Protein AF-A0A7S9ZBC9-F1 (afdb_monomer)

Secondary structure (DSSP, 8-state):
-BHHHHHHHHHHHHHH-HHHHHHHHHHHHHHHHTTSS-STTHHHHHHHHHHHHHHHHHHHHTT--EEE----HHHHHHTTS-TTHHHHHHHHHHTTSEEESSTT--S-EEEEEPHHHHHHH-

Radius of gyration: 12.98 Å; Cα contacts (8 Å, |Δi|>4): 173; chains: 1; bounding box: 28×26×33 Å

pLDDT: mean 94.5, std 4.23, range [63.44, 97.88]

Mean predicted aligned error: 2.85 Å

Structure (mmCIF, N/CA/C/O backbone):
data_AF-A0A7S9ZBC9-F1
#
_entry.id   AF-A0A7S9ZBC9-F1
#
loop_
_atom_site.group_PDB
_atom_site.id
_atom_site.type_symbol
_atom_site.label_atom_id
_atom_site.label_alt_id
_atom_site.label_comp_id
_atom_site.label_asym_id
_atom_site.label_entity_id
_atom_site.label_seq_id
_atom_site.pdbx_PDB_ins_code
_atom_site.Cartn_x
_atom_site.Cartn_y
_atom_site.Cartn_z
_atom_site.occupancy
_atom_site.B_iso_or_equiv
_atom_site.auth_seq_id
_atom_site.auth_comp_id
_atom_site.auth_asym_id
_atom_site.auth_atom_id
_atom_site.pdbx_PDB_model_num
ATOM 1 N N . MET A 1 1 ? -6.552 4.017 -10.003 1.00 91.75 1 MET A N 1
ATOM 2 C CA . MET A 1 1 ? -6.229 5.396 -9.572 1.00 91.75 1 MET A CA 1
ATOM 3 C C . MET A 1 1 ? -4.724 5.549 -9.397 1.00 91.75 1 MET A C 1
ATOM 5 O O . MET A 1 1 ? -4.080 4.607 -8.957 1.00 91.75 1 MET A O 1
ATOM 9 N N . ASN A 1 2 ? -4.146 6.716 -9.696 1.00 93.88 2 ASN A N 1
ATOM 10 C CA . ASN A 1 2 ? -2.712 6.962 -9.476 1.00 93.88 2 ASN A CA 1
ATOM 11 C C . ASN A 1 2 ? -2.354 6.855 -7.979 1.00 93.88 2 ASN A C 1
ATOM 13 O O . ASN A 1 2 ? -3.066 7.418 -7.154 1.00 93.88 2 ASN A O 1
ATOM 17 N N . ILE A 1 3 ? -1.252 6.177 -7.633 1.00 95.50 3 ILE A N 1
ATOM 18 C CA . ILE A 1 3 ? -0.853 5.959 -6.230 1.00 95.50 3 ILE A CA 1
ATOM 19 C C . ILE A 1 3 ? -0.612 7.249 -5.432 1.00 95.50 3 ILE A C 1
ATOM 21 O O . ILE A 1 3 ? -1.000 7.312 -4.274 1.00 95.50 3 ILE A O 1
ATOM 25 N N . VAL A 1 4 ? -0.025 8.289 -6.026 1.00 95.12 4 VAL A N 1
ATOM 26 C CA . VAL A 1 4 ? 0.223 9.565 -5.332 1.00 95.12 4 VAL A CA 1
ATOM 27 C C . VAL A 1 4 ? -1.103 10.255 -5.014 1.00 95.12 4 VAL A C 1
ATOM 29 O O . VAL A 1 4 ? -1.325 10.695 -3.890 1.00 95.12 4 VAL A O 1
ATOM 32 N N . ALA A 1 5 ? -2.029 10.260 -5.976 1.00 95.62 5 ALA A N 1
ATOM 33 C CA . ALA A 1 5 ? -3.381 10.767 -5.755 1.00 95.62 5 ALA A CA 1
ATOM 34 C C . ALA A 1 5 ? -4.142 9.930 -4.711 1.00 95.62 5 ALA A C 1
ATOM 36 O O . ALA A 1 5 ? -4.855 10.488 -3.884 1.00 95.62 5 ALA A O 1
ATOM 37 N N . ALA A 1 6 ? -3.955 8.606 -4.714 1.00 97.06 6 ALA A N 1
ATOM 38 C CA . ALA A 1 6 ? -4.547 7.705 -3.729 1.00 97.06 6 ALA A CA 1
ATOM 39 C C . ALA A 1 6 ? -4.057 8.006 -2.309 1.00 97.06 6 ALA A C 1
ATOM 41 O O . ALA A 1 6 ? -4.861 8.003 -1.383 1.00 97.06 6 ALA A O 1
ATOM 42 N N . ILE A 1 7 ? -2.760 8.287 -2.141 1.00 97.00 7 ILE A N 1
ATOM 43 C CA . ILE A 1 7 ? -2.177 8.679 -0.852 1.00 97.00 7 ILE A CA 1
ATOM 44 C C . ILE A 1 7 ? -2.836 9.966 -0.351 1.00 97.00 7 ILE A C 1
ATOM 46 O O . ILE A 1 7 ? -3.361 9.976 0.760 1.00 97.00 7 ILE A O 1
ATOM 50 N N . GLN A 1 8 ? -2.870 11.014 -1.180 1.00 96.31 8 GLN A N 1
ATOM 51 C CA . GLN A 1 8 ? -3.453 12.299 -0.788 1.00 96.31 8 GLN A CA 1
ATOM 52 C C . GLN A 1 8 ? -4.937 12.157 -0.429 1.00 96.31 8 GLN A C 1
ATOM 54 O O . GLN A 1 8 ? -5.372 12.562 0.645 1.00 96.31 8 GLN A O 1
ATOM 59 N N . GLN A 1 9 ? -5.711 11.500 -1.294 1.00 97.19 9 GLN A N 1
ATOM 60 C CA . GLN A 1 9 ? -7.140 11.307 -1.071 1.00 97.19 9 GLN A CA 1
ATOM 61 C C . GLN A 1 9 ? -7.420 10.445 0.170 1.00 97.19 9 GLN A C 1
ATOM 63 O O . GLN A 1 9 ? -8.410 10.668 0.869 1.00 97.19 9 GLN A O 1
ATOM 68 N N . ALA A 1 10 ? -6.564 9.463 0.464 1.00 97.38 10 ALA A N 1
ATOM 69 C CA . ALA A 1 10 ? -6.684 8.656 1.670 1.00 97.38 10 ALA A CA 1
ATOM 70 C C . ALA A 1 10 ? -6.386 9.471 2.934 1.00 97.38 10 ALA A C 1
ATOM 72 O O . ALA A 1 10 ? -7.096 9.307 3.924 1.00 97.38 10 ALA A O 1
ATOM 73 N N . GLN A 1 11 ? -5.391 10.362 2.904 1.00 96.81 11 GLN A N 1
ATOM 74 C CA . GLN A 1 11 ? -5.096 11.270 4.018 1.00 96.81 11 GLN A CA 1
ATOM 75 C C . GLN A 1 11 ? -6.284 12.193 4.305 1.00 96.81 11 GLN A C 1
ATOM 77 O O . GLN A 1 11 ? -6.756 12.244 5.443 1.00 96.81 11 GLN A O 1
ATOM 82 N N . ASP A 1 12 ? -6.830 12.835 3.269 1.00 97.12 12 ASP A N 1
ATOM 83 C CA . ASP A 1 12 ? -7.997 13.714 3.397 1.00 97.12 12 ASP A CA 1
ATOM 84 C C . ASP A 1 12 ? -9.205 12.943 3.955 1.00 97.12 12 ASP A C 1
ATOM 86 O O . ASP A 1 12 ? -9.907 13.399 4.860 1.00 97.12 12 ASP A O 1
ATOM 90 N N . ARG A 1 13 ? -9.434 11.719 3.461 1.00 97.06 13 ARG A N 1
ATOM 91 C CA . ARG A 1 13 ? -10.530 10.864 3.932 1.00 97.06 13 ARG A CA 1
ATOM 92 C C . ARG A 1 13 ? -10.335 10.416 5.378 1.00 97.06 13 ARG A C 1
ATOM 94 O O . ARG A 1 13 ? -11.313 10.406 6.120 1.00 97.06 13 ARG A O 1
ATOM 101 N N . ALA A 1 14 ? -9.120 10.050 5.783 1.00 96.62 14 ALA A N 1
ATOM 102 C CA . ALA A 1 14 ? -8.817 9.624 7.149 1.00 96.62 14 ALA A CA 1
ATOM 103 C C . ALA A 1 14 ? -9.007 10.764 8.156 1.00 96.62 14 ALA A C 1
ATOM 105 O O . ALA A 1 14 ? -9.511 10.525 9.250 1.00 96.62 14 ALA A O 1
ATOM 106 N N . ALA A 1 15 ? -8.692 12.002 7.764 1.00 95.69 15 ALA A N 1
ATOM 107 C CA . ALA A 1 15 ? -8.942 13.181 8.589 1.00 95.69 15 ALA A CA 1
ATOM 108 C C . ALA A 1 15 ? -10.445 13.444 8.806 1.00 95.69 15 ALA A C 1
ATOM 110 O O . ALA A 1 15 ? -10.849 13.896 9.874 1.00 95.69 15 ALA A O 1
ATOM 111 N N . LEU A 1 16 ? -11.279 13.146 7.804 1.00 96.81 16 LEU A N 1
ATOM 112 C CA . LEU A 1 16 ? -12.723 13.407 7.842 1.00 96.81 16 LEU A CA 1
ATOM 113 C C . LEU A 1 16 ? -13.554 12.240 8.390 1.00 96.81 16 LEU A C 1
ATOM 115 O O . LEU A 1 16 ? -14.661 12.449 8.885 1.00 96.81 16 LEU A O 1
ATOM 119 N N . LYS A 1 17 ? -13.070 11.001 8.256 1.00 96.75 17 LYS A N 1
ATOM 120 C CA . LYS A 1 17 ? -13.825 9.783 8.574 1.00 96.75 17 LYS A CA 1
ATOM 121 C C . LYS A 1 17 ? -13.033 8.885 9.529 1.00 96.75 17 LYS A C 1
ATOM 123 O O . LYS A 1 17 ? -12.209 8.098 9.060 1.00 96.75 17 LYS A O 1
ATOM 128 N N . PRO A 1 18 ? -13.349 8.893 10.838 1.00 95.50 18 PRO A N 1
ATOM 129 C CA . PRO A 1 18 ? -12.677 8.043 11.824 1.00 95.50 18 PRO A CA 1
ATOM 130 C C . PRO A 1 18 ? -12.733 6.548 11.482 1.00 95.50 18 PRO A C 1
ATOM 132 O O . PRO A 1 18 ? -11.731 5.852 11.597 1.00 95.50 18 PRO A O 1
ATOM 135 N N . ALA A 1 19 ? -13.868 6.073 10.957 1.00 95.94 19 ALA A N 1
ATOM 136 C CA . ALA A 1 19 ? -14.011 4.689 10.506 1.00 95.94 19 ALA A CA 1
ATOM 137 C C . ALA A 1 19 ? -13.039 4.331 9.367 1.00 95.94 19 ALA A C 1
ATOM 139 O O . ALA A 1 19 ? -12.592 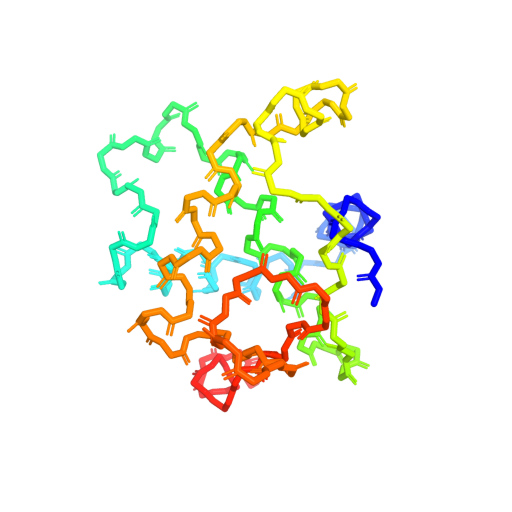3.195 9.267 1.00 95.94 19 ALA A O 1
ATOM 140 N N . PHE A 1 20 ? -12.684 5.287 8.501 1.00 97.12 20 PHE A N 1
ATOM 141 C CA . PHE A 1 20 ? -11.660 5.055 7.483 1.00 97.12 20 PHE A CA 1
ATOM 142 C C . PHE A 1 20 ? -10.256 5.076 8.092 1.00 97.12 20 PHE A C 1
ATOM 144 O O . PHE A 1 20 ? -9.436 4.236 7.737 1.00 97.12 20 PHE A O 1
ATOM 151 N N . ALA A 1 21 ? -9.983 5.977 9.040 1.00 97.25 21 ALA A N 1
ATOM 152 C CA . ALA A 1 21 ? -8.704 6.004 9.749 1.00 97.25 21 ALA A CA 1
ATOM 153 C C . ALA A 1 21 ? -8.410 4.667 10.457 1.00 97.25 21 ALA A C 1
ATOM 155 O O . ALA A 1 21 ? -7.299 4.152 10.358 1.00 97.25 21 ALA A O 1
ATOM 156 N N . GLU A 1 22 ? -9.418 4.044 11.071 1.00 96.69 22 GLU A N 1
ATOM 157 C CA . GLU A 1 22 ? -9.292 2.706 11.663 1.00 96.69 22 GLU A CA 1
ATOM 158 C C . GLU A 1 22 ? -8.908 1.642 10.620 1.00 96.69 22 GLU A C 1
ATOM 160 O O . GLU A 1 22 ? -7.989 0.850 10.838 1.00 96.69 22 GLU A O 1
ATOM 165 N N . LYS A 1 23 ? -9.527 1.674 9.431 1.00 96.88 23 LYS A N 1
ATOM 166 C CA . LYS A 1 23 ? -9.153 0.793 8.311 1.00 96.88 23 LYS A CA 1
ATOM 167 C C . LYS A 1 23 ? -7.693 0.985 7.896 1.00 96.88 23 LYS A C 1
ATOM 169 O O . LYS A 1 23 ? -6.994 0.002 7.648 1.00 96.88 23 LYS A O 1
ATOM 174 N N . VAL A 1 24 ? -7.209 2.229 7.853 1.00 97.81 24 VAL A N 1
ATOM 175 C CA . VAL A 1 24 ? -5.797 2.530 7.563 1.00 97.81 24 VAL A CA 1
ATOM 176 C C . VAL A 1 24 ? -4.871 1.927 8.620 1.00 97.81 24 VAL A C 1
ATOM 178 O O . VAL A 1 24 ? -3.837 1.351 8.266 1.00 97.81 24 VAL A O 1
ATOM 181 N N . GLU A 1 25 ? -5.235 1.992 9.901 1.00 96.81 25 GLU A N 1
ATOM 182 C CA . GLU A 1 25 ? -4.451 1.376 10.978 1.00 96.81 25 GLU A CA 1
ATOM 183 C C . GLU A 1 25 ? -4.411 -0.150 10.865 1.00 96.81 25 GLU A C 1
ATOM 185 O O . GLU A 1 25 ? -3.334 -0.747 10.949 1.00 96.81 25 GLU A O 1
ATOM 190 N N . ILE A 1 26 ? -5.547 -0.792 10.580 1.00 97.25 26 ILE A N 1
ATOM 191 C CA . ILE A 1 26 ? -5.614 -2.243 10.361 1.00 97.25 26 ILE A CA 1
ATOM 192 C C . ILE A 1 26 ? -4.693 -2.657 9.206 1.00 97.25 26 ILE A C 1
ATOM 194 O O . ILE A 1 26 ? -3.871 -3.568 9.356 1.00 97.25 26 ILE A O 1
ATOM 198 N N . VAL A 1 27 ? -4.769 -1.960 8.067 1.00 97.75 27 VAL A N 1
ATOM 199 C CA . VAL A 1 27 ? -3.895 -2.226 6.912 1.00 97.75 27 VAL A CA 1
ATOM 200 C C . VAL A 1 27 ? -2.427 -1.973 7.264 1.00 97.75 27 VAL A C 1
ATOM 202 O O . VAL A 1 27 ? -1.552 -2.743 6.869 1.00 97.75 27 VAL A O 1
ATOM 205 N N . THR A 1 28 ? -2.129 -0.949 8.060 1.00 97.50 28 THR A N 1
ATOM 206 C CA . THR A 1 28 ? -0.763 -0.659 8.519 1.00 97.50 28 THR A CA 1
ATOM 207 C C . THR A 1 28 ? -0.207 -1.787 9.385 1.00 97.50 28 THR A C 1
ATOM 209 O O . THR A 1 28 ? 0.932 -2.224 9.185 1.00 97.50 28 THR A O 1
ATOM 212 N N . CYS A 1 29 ? -1.005 -2.296 10.324 1.00 96.19 29 CYS A N 1
ATOM 213 C CA . CYS A 1 29 ? -0.661 -3.448 11.150 1.00 96.19 29 CYS A CA 1
ATOM 214 C C . CYS A 1 29 ? -0.428 -4.698 10.297 1.00 96.19 29 CYS A C 1
ATOM 216 O O . CYS A 1 29 ? 0.588 -5.373 10.471 1.00 96.19 29 CYS A O 1
ATOM 218 N N . LEU A 1 30 ? -1.296 -4.956 9.316 1.00 96.75 30 LEU A N 1
ATOM 219 C CA . LEU A 1 30 ? -1.148 -6.061 8.373 1.00 96.75 30 LEU A CA 1
ATOM 220 C C . LEU A 1 30 ? 0.164 -5.970 7.578 1.00 96.75 30 LEU A C 1
ATOM 222 O O . LEU A 1 30 ? 0.921 -6.940 7.505 1.00 96.75 30 LEU A O 1
ATOM 226 N N . LEU A 1 31 ? 0.474 -4.796 7.024 1.00 97.38 31 LEU A N 1
ATOM 227 C CA . LEU A 1 31 ? 1.708 -4.556 6.274 1.00 97.38 31 LEU A CA 1
ATOM 228 C C . LEU A 1 31 ? 2.963 -4.759 7.139 1.00 97.38 31 LEU A C 1
ATOM 230 O O . LEU A 1 31 ? 3.979 -5.262 6.654 1.00 97.38 31 LEU A O 1
ATOM 234 N N . ARG A 1 32 ? 2.912 -4.393 8.426 1.00 95.88 32 ARG A N 1
ATOM 235 C CA . ARG A 1 32 ? 4.003 -4.644 9.386 1.00 95.88 32 ARG A CA 1
ATOM 236 C C . ARG A 1 32 ? 4.122 -6.128 9.731 1.00 95.88 32 ARG A C 1
ATOM 238 O O . ARG A 1 32 ? 5.235 -6.650 9.735 1.00 95.88 32 ARG A O 1
ATOM 245 N N . ALA A 1 33 ? 3.003 -6.814 9.962 1.00 95.44 33 ALA A N 1
ATOM 246 C CA . ALA A 1 33 ? 2.971 -8.250 10.245 1.00 95.44 33 ALA A CA 1
ATOM 247 C C . ALA A 1 33 ? 3.535 -9.076 9.078 1.00 95.44 33 ALA A C 1
ATOM 249 O O . ALA A 1 33 ? 4.258 -10.047 9.286 1.00 95.44 33 ALA A O 1
ATOM 250 N N . LYS A 1 34 ? 3.279 -8.639 7.840 1.00 95.81 34 LYS A N 1
ATOM 251 C CA . LYS A 1 34 ? 3.850 -9.213 6.612 1.00 95.81 34 LYS A CA 1
ATOM 252 C C . LYS A 1 34 ? 5.266 -8.724 6.293 1.00 95.81 34 LYS A C 1
ATOM 254 O O . LYS A 1 34 ? 5.791 -9.043 5.234 1.00 95.81 34 LYS A O 1
ATOM 259 N N . GLN A 1 35 ? 5.893 -7.952 7.183 1.00 94.94 35 GLN A N 1
ATOM 260 C CA . GLN A 1 35 ? 7.245 -7.402 7.023 1.00 94.94 35 GLN A CA 1
ATOM 261 C C . GLN A 1 35 ? 7.442 -6.522 5.769 1.00 94.94 35 GLN A C 1
ATOM 263 O O . GLN A 1 35 ? 8.577 -6.219 5.380 1.00 94.94 35 GLN A O 1
ATOM 268 N N . VAL A 1 36 ? 6.351 -6.036 5.162 1.00 96.88 36 VAL A N 1
ATOM 269 C CA . VAL A 1 36 ? 6.400 -5.028 4.094 1.00 96.88 36 VAL A CA 1
ATOM 270 C C . VAL A 1 36 ? 6.984 -3.740 4.663 1.00 96.88 36 VAL A C 1
ATOM 272 O O . VAL A 1 36 ? 7.985 -3.220 4.156 1.00 96.88 36 VAL A O 1
ATOM 275 N N . LEU A 1 37 ? 6.397 -3.293 5.775 1.00 95.88 37 LEU A N 1
ATOM 276 C CA . LEU A 1 37 ? 6.796 -2.114 6.533 1.00 95.88 37 LEU A CA 1
ATOM 277 C C . LEU A 1 37 ? 7.613 -2.515 7.762 1.00 95.88 37 LEU A 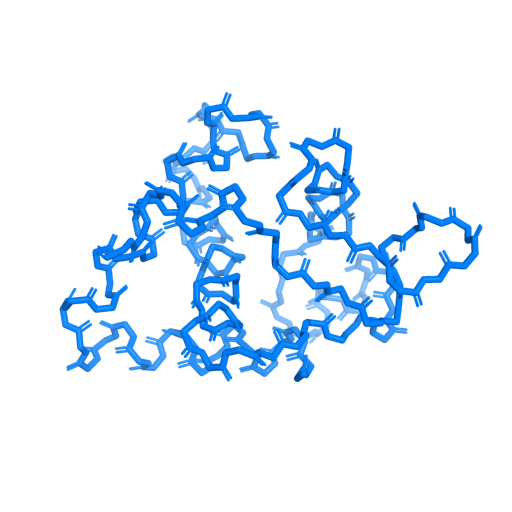C 1
ATOM 279 O O . LEU A 1 37 ? 7.383 -3.550 8.385 1.00 95.88 37 LEU A O 1
ATOM 283 N N . SER A 1 38 ? 8.586 -1.684 8.134 1.00 92.88 38 SER A N 1
ATOM 284 C CA . SER A 1 38 ? 9.447 -1.983 9.279 1.00 92.88 38 SER A CA 1
ATOM 285 C C . SER A 1 38 ? 8.726 -1.691 10.591 1.00 92.88 38 SER A C 1
ATOM 287 O O . SER A 1 38 ? 8.377 -0.543 10.858 1.00 92.88 38 SER A O 1
ATOM 289 N N . TYR A 1 39 ? 8.592 -2.702 11.452 1.00 88.25 39 TYR A N 1
ATOM 290 C CA . TYR A 1 39 ? 8.092 -2.498 12.812 1.00 88.25 39 TYR A CA 1
ATOM 291 C C . TYR A 1 39 ? 9.006 -1.564 13.620 1.00 88.25 39 TYR A C 1
ATOM 293 O O . TYR A 1 39 ? 8.537 -0.617 14.235 1.00 88.25 39 TYR A O 1
ATOM 301 N N . ARG A 1 40 ? 10.330 -1.764 13.545 1.00 87.81 40 ARG A N 1
ATOM 302 C CA . A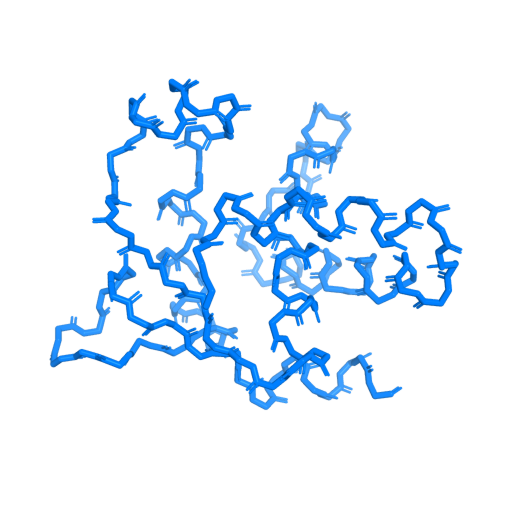RG A 1 40 ? 11.316 -0.972 14.306 1.00 87.81 40 ARG A CA 1
ATOM 303 C C . ARG A 1 40 ? 11.345 0.506 13.912 1.00 87.81 40 ARG A C 1
ATOM 305 O O . ARG A 1 40 ? 11.682 1.346 14.734 1.00 87.81 40 ARG A O 1
ATOM 312 N N . ARG A 1 41 ? 11.010 0.827 12.657 1.00 87.12 41 ARG A N 1
ATOM 313 C CA . ARG A 1 41 ? 10.971 2.212 12.158 1.00 87.12 41 ARG A CA 1
ATOM 314 C C . ARG A 1 41 ? 9.576 2.836 12.223 1.00 87.12 41 ARG A C 1
ATOM 316 O O . ARG A 1 41 ? 9.370 3.876 11.609 1.00 87.12 41 ARG A O 1
ATOM 323 N N . SER A 1 42 ? 8.623 2.231 12.933 1.00 85.00 42 SER A N 1
ATOM 324 C CA . SER A 1 42 ? 7.277 2.797 13.093 1.00 85.00 42 SER A CA 1
ATOM 325 C C . SER A 1 42 ? 7.293 4.161 13.787 1.00 85.00 42 SER A C 1
ATOM 327 O O . SER A 1 42 ? 6.518 5.025 13.405 1.00 85.00 42 SER A O 1
ATOM 329 N N . ILE A 1 43 ? 8.212 4.374 14.734 1.00 83.62 43 ILE A N 1
ATOM 330 C CA . ILE A 1 43 ? 8.355 5.644 15.462 1.00 83.62 43 ILE A CA 1
ATOM 331 C C . ILE A 1 43 ? 8.822 6.764 14.523 1.00 83.62 43 ILE A C 1
ATOM 333 O O . ILE A 1 43 ? 8.282 7.861 14.549 1.00 83.62 43 ILE A O 1
ATOM 337 N N . GLN A 1 44 ? 9.808 6.485 13.665 1.00 84.94 44 GLN A N 1
ATOM 338 C CA . GLN A 1 44 ? 10.392 7.493 12.772 1.00 84.94 44 GLN A CA 1
ATOM 339 C C . GLN A 1 44 ? 9.566 7.712 11.496 1.00 84.94 44 GLN A C 1
ATOM 341 O O . GLN A 1 44 ? 9.486 8.827 10.996 1.00 84.94 44 GLN A O 1
ATOM 346 N N . ASN A 1 45 ? 8.978 6.643 10.954 1.00 87.75 45 ASN A N 1
ATOM 347 C CA . ASN A 1 45 ? 8.352 6.634 9.628 1.00 87.75 45 ASN A CA 1
ATOM 348 C C . ASN A 1 45 ? 6.861 6.277 9.680 1.00 87.75 45 ASN A C 1
ATOM 350 O O . ASN A 1 45 ? 6.308 5.815 8.681 1.00 87.75 45 ASN A O 1
ATOM 354 N N . GLY A 1 46 ? 6.216 6.444 10.837 1.00 86.38 46 GLY A N 1
ATOM 355 C CA . GLY A 1 46 ? 4.813 6.086 11.047 1.00 86.38 46 GLY A CA 1
ATOM 356 C C . GLY A 1 46 ? 3.886 6.713 10.010 1.00 86.38 46 GLY A C 1
ATOM 357 O O . GLY A 1 46 ? 3.118 5.995 9.379 1.00 86.38 46 GLY A O 1
ATOM 358 N N . HIS A 1 47 ? 4.054 8.006 9.726 1.00 92.44 47 HIS A N 1
ATOM 359 C CA . HIS A 1 47 ? 3.224 8.700 8.739 1.00 92.44 47 HIS A CA 1
ATOM 360 C C . HIS A 1 47 ? 3.407 8.148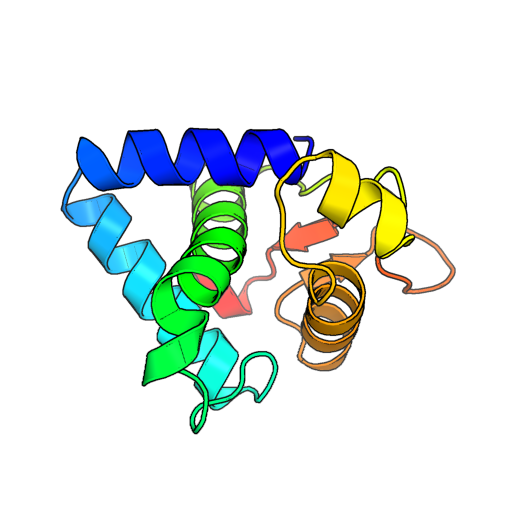 7.319 1.00 92.44 47 HIS A C 1
ATOM 362 O O . HIS A 1 47 ? 2.427 7.898 6.628 1.00 92.44 47 HIS A O 1
ATOM 368 N N . ARG A 1 48 ? 4.647 7.854 6.895 1.00 95.06 48 ARG A N 1
ATOM 369 C CA . ARG A 1 48 ? 4.924 7.250 5.573 1.00 95.06 48 ARG A CA 1
ATOM 370 C C . ARG A 1 48 ? 4.358 5.837 5.447 1.00 95.06 48 ARG A C 1
ATOM 372 O O . ARG A 1 48 ? 3.999 5.397 4.359 1.00 95.06 48 ARG A O 1
ATOM 379 N N . HIS A 1 49 ? 4.304 5.104 6.556 1.00 95.75 49 HIS A N 1
ATOM 380 C CA . HIS A 1 49 ? 3.652 3.801 6.612 1.00 95.75 49 HIS A CA 1
ATOM 381 C C . HIS A 1 49 ? 2.137 3.937 6.407 1.00 95.75 49 HIS A C 1
ATOM 383 O O . HIS A 1 49 ? 1.563 3.177 5.625 1.00 95.75 49 HIS A O 1
ATOM 389 N N . HIS A 1 50 ? 1.520 4.927 7.058 1.00 96.50 50 HIS A N 1
ATOM 390 C CA . HIS A 1 50 ? 0.098 5.235 6.905 1.00 96.50 50 HIS A CA 1
ATOM 391 C C . HIS A 1 50 ? -0.259 5.721 5.503 1.00 96.50 50 HIS A C 1
ATOM 393 O O . HIS A 1 50 ? -1.316 5.357 5.011 1.00 96.50 50 HIS A O 1
ATOM 399 N N . GLU A 1 51 ? 0.618 6.461 4.824 1.00 96.94 51 GLU A N 1
ATOM 400 C CA . GLU A 1 51 ? 0.413 6.881 3.428 1.00 96.94 51 GLU A CA 1
ATOM 401 C C . GLU A 1 51 ? 0.173 5.679 2.501 1.00 96.94 51 GLU A C 1
ATOM 403 O O . GLU A 1 51 ? -0.855 5.600 1.823 1.00 96.94 51 GLU A O 1
ATOM 408 N N . LEU A 1 52 ? 1.082 4.694 2.510 1.00 97.12 52 LEU A N 1
ATOM 409 C CA . LEU A 1 52 ? 0.927 3.491 1.686 1.00 97.12 52 LEU A CA 1
ATOM 410 C C . LEU A 1 52 ? -0.303 2.674 2.102 1.00 97.12 52 LEU A C 1
ATOM 412 O O . LEU A 1 52 ? -1.050 2.200 1.245 1.00 97.12 52 LEU A O 1
ATOM 416 N N . ALA A 1 53 ? -0.509 2.495 3.409 1.00 97.88 53 ALA A N 1
ATOM 417 C CA . ALA A 1 53 ? -1.652 1.753 3.929 1.00 97.88 53 ALA A CA 1
ATOM 418 C C . ALA A 1 53 ? -2.983 2.414 3.552 1.00 97.88 53 ALA A C 1
ATOM 420 O O . ALA A 1 53 ? -3.920 1.725 3.157 1.00 97.88 53 ALA A O 1
ATOM 421 N N . GLY A 1 54 ? -3.040 3.744 3.608 1.00 97.88 54 GLY A N 1
ATOM 422 C CA . GLY A 1 54 ? -4.187 4.552 3.228 1.00 97.88 54 GLY A CA 1
ATOM 423 C C . GLY A 1 54 ? -4.530 4.397 1.757 1.00 97.88 54 GLY A C 1
ATOM 424 O O . GLY A 1 54 ? -5.689 4.156 1.429 1.00 97.88 54 GLY A O 1
ATOM 425 N N . ALA A 1 55 ? -3.531 4.432 0.873 1.00 97.88 55 ALA A N 1
ATOM 426 C CA . ALA A 1 55 ? -3.746 4.185 -0.551 1.00 97.88 55 ALA A CA 1
ATOM 427 C C . ALA A 1 55 ? -4.331 2.785 -0.818 1.00 97.88 55 ALA A C 1
ATOM 429 O O . ALA A 1 55 ? -5.253 2.643 -1.620 1.00 97.88 55 ALA A O 1
ATOM 430 N N . ILE A 1 56 ? -3.838 1.753 -0.122 1.00 97.81 56 ILE A N 1
ATOM 431 C CA . ILE A 1 56 ? -4.356 0.379 -0.240 1.00 97.81 56 ILE A CA 1
ATOM 432 C C . ILE A 1 56 ? -5.786 0.280 0.311 1.00 97.81 56 ILE A C 1
ATOM 434 O O . ILE A 1 56 ? -6.651 -0.292 -0.350 1.00 97.81 56 ILE A O 1
ATOM 438 N N . ALA A 1 57 ? -6.054 0.860 1.483 1.00 97.69 57 ALA A N 1
ATOM 439 C CA . ALA A 1 57 ? -7.385 0.880 2.088 1.00 97.69 57 ALA A CA 1
ATOM 440 C C . ALA A 1 57 ? -8.403 1.614 1.199 1.00 97.69 57 ALA A C 1
ATOM 442 O O . ALA A 1 57 ? -9.520 1.139 1.016 1.00 97.69 57 ALA A O 1
ATOM 443 N N . LEU A 1 58 ? -8.006 2.737 0.594 1.00 97.56 58 LEU A N 1
ATOM 444 C CA . LEU A 1 58 ? -8.855 3.505 -0.314 1.00 97.56 58 LEU A CA 1
ATOM 445 C C . LEU A 1 58 ? -9.150 2.733 -1.605 1.00 97.56 58 LEU A C 1
ATOM 447 O O . LEU A 1 58 ? -10.292 2.698 -2.059 1.00 97.56 58 LEU A O 1
ATOM 451 N N . ALA A 1 59 ? -8.131 2.105 -2.195 1.00 96.88 59 ALA A N 1
ATOM 452 C CA . ALA A 1 59 ? -8.300 1.277 -3.383 1.00 96.88 59 ALA A CA 1
ATOM 453 C C . ALA A 1 59 ? -9.232 0.085 -3.121 1.00 96.88 59 ALA A C 1
ATOM 455 O O . ALA A 1 59 ? -10.057 -0.239 -3.975 1.00 96.88 59 ALA A O 1
ATOM 456 N N . HIS A 1 60 ? -9.144 -0.516 -1.930 1.00 96.25 60 HIS A N 1
ATOM 457 C CA . HIS A 1 60 ? -10.068 -1.555 -1.477 1.00 96.25 60 HIS A CA 1
ATOM 458 C C . HIS A 1 60 ? -11.499 -1.031 -1.322 1.00 96.25 60 HIS A C 1
ATOM 460 O O . HIS A 1 60 ? -12.408 -1.588 -1.931 1.00 96.25 60 HIS A O 1
ATOM 466 N N . GLU A 1 61 ? -11.698 0.064 -0.582 1.00 94.69 61 GLU A N 1
ATOM 467 C CA . GLU A 1 61 ? -13.030 0.623 -0.306 1.00 94.69 61 GLU A CA 1
ATOM 468 C C . GLU A 1 61 ? -13.759 1.048 -1.589 1.00 94.69 61 GLU A C 1
ATOM 470 O O . GLU A 1 61 ? -14.968 0.869 -1.715 1.00 94.69 61 GLU A O 1
ATOM 475 N N . LEU A 1 62 ? -13.020 1.597 -2.554 1.00 95.31 62 LEU A N 1
ATOM 476 C CA . LEU A 1 62 ? -13.568 2.049 -3.831 1.00 95.31 62 LEU A CA 1
ATOM 477 C C . LEU A 1 62 ? -13.584 0.951 -4.909 1.00 95.31 62 LEU A C 1
ATOM 479 O O . LEU A 1 62 ? -14.047 1.209 -6.017 1.00 95.31 62 LEU A O 1
ATOM 483 N N . ASN A 1 63 ? -13.089 -0.254 -4.606 1.00 94.31 63 ASN A N 1
ATOM 484 C CA . ASN A 1 63 ? -12.958 -1.370 -5.547 1.00 94.31 63 ASN A CA 1
ATOM 485 C C . ASN A 1 63 ? -12.219 -0.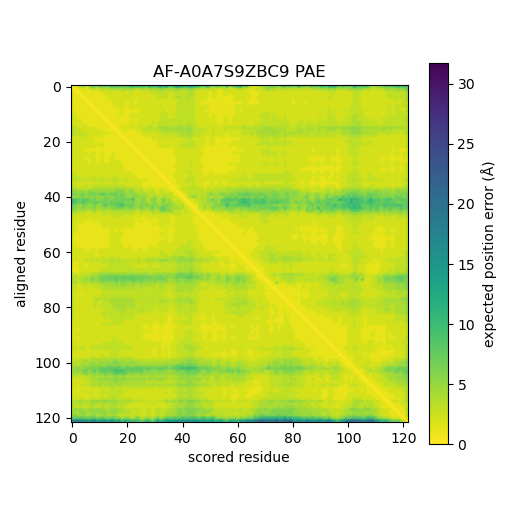982 -6.850 1.00 94.31 63 ASN A C 1
ATOM 487 O O . ASN A 1 63 ? -12.683 -1.239 -7.962 1.00 94.31 63 ASN A O 1
ATOM 491 N N . THR A 1 64 ? -11.064 -0.320 -6.718 1.00 95.50 64 THR A N 1
ATOM 492 C CA . THR A 1 64 ? -10.237 0.155 -7.849 1.00 95.50 64 THR A CA 1
ATOM 493 C C . THR A 1 64 ? -8.797 -0.353 -7.746 1.00 95.50 64 THR A C 1
ATOM 495 O O . THR A 1 64 ? -8.350 -0.806 -6.695 1.00 95.50 64 THR A O 1
ATOM 498 N N . THR A 1 65 ? -8.036 -0.247 -8.836 1.00 96.50 65 THR A N 1
ATOM 499 C CA . THR A 1 65 ? -6.597 -0.548 -8.856 1.00 96.50 65 THR A CA 1
ATOM 500 C C . THR A 1 65 ? -5.745 0.636 -8.396 1.00 96.50 65 THR A C 1
ATOM 502 O O . THR A 1 65 ? -6.136 1.795 -8.528 1.00 96.50 65 THR A O 1
ATOM 505 N N . LEU A 1 66 ? -4.543 0.360 -7.899 1.00 96.69 66 LEU A N 1
ATOM 506 C CA . LEU A 1 66 ? -3.471 1.340 -7.738 1.00 96.69 66 LEU A CA 1
ATOM 507 C C . LEU A 1 66 ? -2.594 1.331 -8.990 1.00 96.69 66 LEU A C 1
ATOM 509 O O . LEU A 1 66 ? -1.973 0.324 -9.315 1.00 96.69 66 LEU A O 1
ATOM 513 N N . ASP A 1 67 ? -2.533 2.459 -9.687 1.00 96.12 67 ASP A N 1
ATOM 514 C CA . ASP A 1 67 ? -1.840 2.590 -10.962 1.00 96.12 67 ASP A CA 1
ATOM 515 C C . ASP A 1 67 ? -0.442 3.172 -10.731 1.00 96.12 67 ASP A C 1
ATOM 517 O O . ASP A 1 67 ? -0.276 4.322 -10.304 1.00 96.12 67 ASP A O 1
ATOM 521 N N . ILE A 1 68 ? 0.575 2.367 -11.032 1.00 95.94 68 ILE A N 1
ATOM 522 C CA . ILE A 1 68 ? 1.986 2.673 -10.813 1.00 95.94 68 ILE A CA 1
ATOM 523 C C . ILE A 1 68 ? 2.629 3.090 -12.133 1.00 95.94 68 ILE A C 1
ATOM 525 O O . ILE A 1 68 ? 3.007 2.253 -12.956 1.00 95.94 68 ILE A O 1
ATOM 529 N N . ARG A 1 69 ? 2.786 4.406 -12.323 1.00 90.19 69 ARG A N 1
ATOM 530 C CA . ARG A 1 69 ? 3.400 4.985 -13.532 1.00 90.19 69 ARG A CA 1
ATOM 531 C C . ARG A 1 69 ? 4.905 4.759 -13.597 1.00 90.19 69 ARG A C 1
ATOM 533 O O . ARG A 1 69 ? 5.446 4.504 -14.665 1.00 90.19 69 ARG A O 1
ATOM 540 N N . HIS A 1 70 ? 5.583 4.848 -12.459 1.00 89.12 70 HIS A N 1
ATOM 541 C CA . HIS A 1 70 ? 7.030 4.719 -12.380 1.00 89.12 70 HIS A CA 1
ATOM 542 C C . HIS A 1 70 ? 7.452 3.961 -11.120 1.00 89.12 70 HIS A C 1
ATOM 544 O O . HIS A 1 70 ? 6.751 3.929 -10.110 1.00 89.12 70 HIS A O 1
ATOM 550 N N . ARG A 1 71 ? 8.640 3.356 -11.189 1.00 89.75 71 ARG A N 1
ATOM 551 C CA . ARG A 1 71 ? 9.284 2.637 -10.075 1.00 89.75 71 ARG A CA 1
ATOM 552 C C . ARG A 1 71 ? 10.539 3.353 -9.560 1.00 89.75 71 ARG A C 1
ATOM 554 O O . ARG A 1 71 ? 11.264 2.802 -8.740 1.00 89.75 71 ARG A O 1
ATOM 561 N N . SER A 1 72 ? 10.808 4.563 -10.053 1.00 93.88 72 SER A N 1
ATOM 562 C CA . SER A 1 72 ? 11.970 5.362 -9.657 1.00 93.88 72 SER A CA 1
ATOM 563 C C . SER A 1 72 ? 11.742 6.009 -8.297 1.00 93.88 72 SER A C 1
ATOM 565 O O . SER A 1 72 ? 10.805 6.787 -8.133 1.00 93.88 72 SER A O 1
ATOM 567 N N . ALA A 1 73 ? 12.632 5.735 -7.343 1.00 94.38 73 ALA A N 1
ATOM 568 C CA . ALA A 1 73 ? 12.615 6.381 -6.035 1.00 94.38 73 ALA A CA 1
ATOM 569 C C . ALA A 1 73 ? 12.763 7.911 -6.134 1.00 94.38 73 ALA A C 1
ATOM 571 O O . ALA A 1 73 ? 12.155 8.629 -5.345 1.00 94.38 73 ALA A O 1
ATOM 572 N N . ALA A 1 74 ? 13.524 8.408 -7.117 1.00 95.44 74 ALA A N 1
ATOM 573 C CA . ALA A 1 74 ? 13.724 9.841 -7.327 1.00 95.44 74 ALA A CA 1
ATOM 574 C C . ALA A 1 74 ? 12.428 10.559 -7.733 1.00 95.44 74 ALA A C 1
ATOM 576 O O . ALA A 1 74 ? 12.184 11.671 -7.280 1.00 95.44 74 ALA A O 1
ATOM 577 N N . LEU A 1 75 ? 11.577 9.908 -8.533 1.00 94.56 75 LEU A N 1
ATOM 578 C CA . LEU A 1 75 ? 10.292 10.482 -8.940 1.00 94.56 75 LEU A CA 1
ATOM 579 C C . LEU A 1 75 ? 9.306 10.534 -7.767 1.00 94.56 75 LEU A C 1
ATOM 581 O O . LEU A 1 75 ? 8.708 11.576 -7.535 1.00 94.56 75 LEU A O 1
ATOM 585 N N . TYR A 1 76 ? 9.240 9.482 -6.942 1.00 94.56 76 TYR A N 1
ATOM 586 C CA . TYR A 1 76 ? 8.461 9.538 -5.698 1.00 94.56 76 TYR A CA 1
ATOM 587 C C . TYR A 1 76 ? 8.950 10.639 -4.756 1.00 94.56 76 TYR A C 1
ATOM 589 O O . TYR A 1 76 ? 8.136 11.306 -4.126 1.00 94.56 76 TYR A O 1
ATOM 597 N N . HIS A 1 77 ? 10.264 10.850 -4.662 1.00 95.31 77 HIS A N 1
ATOM 598 C CA . HIS A 1 77 ? 10.809 11.939 -3.859 1.00 95.31 77 HIS A CA 1
ATOM 599 C C . HIS A 1 77 ? 10.406 13.318 -4.397 1.00 95.31 77 HIS A C 1
ATOM 601 O O . HIS A 1 77 ? 10.031 14.180 -3.606 1.00 95.31 77 HIS A O 1
ATOM 607 N N . ALA A 1 78 ? 10.438 13.504 -5.722 1.00 94.06 78 ALA A N 1
ATOM 608 C CA . ALA A 1 78 ? 9.983 14.731 -6.375 1.00 94.06 78 ALA A CA 1
ATOM 609 C C . ALA A 1 78 ? 8.487 15.002 -6.124 1.00 94.06 78 ALA A C 1
ATOM 611 O O . ALA A 1 78 ? 8.104 16.149 -5.921 1.00 94.06 78 ALA A O 1
ATOM 612 N N . ASP A 1 79 ? 7.675 13.945 -6.029 1.00 92.19 79 ASP A N 1
ATOM 613 C CA . ASP A 1 79 ? 6.250 14.007 -5.673 1.00 92.19 79 ASP A CA 1
ATOM 614 C C . ASP A 1 79 ? 6.001 14.144 -4.146 1.00 92.19 79 ASP A C 1
ATOM 616 O O . ASP A 1 79 ? 4.873 13.995 -3.669 1.00 92.19 79 ASP A O 1
ATOM 620 N N . GLY A 1 80 ? 7.047 14.382 -3.342 1.00 92.75 80 GLY A N 1
ATOM 621 C CA . GLY A 1 80 ? 6.954 14.545 -1.884 1.00 92.75 80 GLY A CA 1
ATOM 622 C C . GLY A 1 80 ? 6.703 13.247 -1.103 1.00 92.75 80 GLY A C 1
ATOM 623 O O . GLY A 1 80 ? 6.456 13.280 0.108 1.00 92.75 80 GLY A O 1
ATOM 624 N N . GLN A 1 81 ? 6.786 12.098 -1.771 1.00 94.19 81 GLN A N 1
ATOM 625 C CA . GLN A 1 81 ? 6.513 10.774 -1.220 1.00 94.19 81 GLN A CA 1
ATOM 626 C C . GLN A 1 81 ? 7.785 10.062 -0.737 1.00 94.19 81 GLN A C 1
ATOM 628 O O . GLN A 1 81 ? 8.919 10.494 -0.961 1.00 94.19 81 GLN A O 1
ATOM 633 N N . SER A 1 82 ? 7.611 8.932 -0.045 1.00 94.12 82 SER A N 1
ATOM 634 C CA . SER A 1 82 ? 8.746 8.122 0.403 1.00 94.12 82 SER A CA 1
ATOM 635 C C . SER A 1 82 ? 9.474 7.449 -0.767 1.00 94.12 82 SER A C 1
ATOM 637 O O . SER A 1 82 ? 8.875 6.734 -1.570 1.00 94.12 82 SER A O 1
ATOM 639 N N . THR A 1 83 ? 10.805 7.545 -0.778 1.00 95.44 83 THR A N 1
ATOM 640 C CA . THR A 1 83 ? 11.688 6.795 -1.694 1.00 95.44 83 THR A CA 1
ATOM 641 C C . THR A 1 83 ? 11.590 5.276 -1.524 1.00 95.44 83 THR A C 1
ATOM 643 O O . THR A 1 83 ? 12.069 4.523 -2.371 1.00 95.44 83 THR A O 1
ATOM 646 N N . MET A 1 84 ? 10.960 4.805 -0.443 1.00 95.75 84 MET A N 1
ATOM 647 C CA . MET A 1 84 ? 10.775 3.387 -0.142 1.00 95.75 84 MET A CA 1
ATOM 648 C C . MET A 1 84 ? 9.556 2.766 -0.829 1.00 95.75 84 MET A C 1
ATOM 650 O O . MET A 1 84 ? 9.472 1.538 -0.873 1.00 95.75 84 MET A O 1
ATOM 654 N N . ILE A 1 85 ? 8.645 3.571 -1.393 1.00 95.69 85 ILE A N 1
ATOM 655 C CA . ILE A 1 85 ? 7.416 3.080 -2.037 1.00 95.69 85 ILE A CA 1
ATOM 656 C C . ILE A 1 85 ? 7.696 1.981 -3.072 1.00 95.69 85 ILE A C 1
ATOM 658 O O . ILE A 1 85 ? 7.079 0.923 -2.952 1.00 95.69 85 ILE A O 1
ATOM 662 N N . PRO A 1 86 ? 8.656 2.116 -4.014 1.00 96.06 86 PRO A N 1
ATOM 663 C CA . PRO A 1 86 ? 8.946 1.045 -4.969 1.00 96.06 86 PRO A CA 1
ATOM 664 C C . PRO A 1 86 ? 9.291 -0.289 -4.298 1.00 96.06 86 PRO A C 1
ATOM 666 O O . PRO A 1 86 ? 8.840 -1.343 -4.739 1.00 96.06 86 PRO A O 1
ATOM 669 N N . LYS A 1 87 ? 10.062 -0.246 -3.204 1.00 96.38 87 LYS A N 1
ATOM 670 C CA . LYS A 1 87 ? 10.457 -1.438 -2.445 1.00 96.38 87 LYS A CA 1
ATOM 671 C C . LYS A 1 87 ? 9.280 -2.038 -1.682 1.00 96.38 87 LYS A C 1
ATOM 673 O O . LYS A 1 87 ? 9.153 -3.258 -1.627 1.00 96.38 87 LYS A O 1
ATOM 678 N N . TRP A 1 88 ? 8.432 -1.203 -1.088 1.00 97.38 88 TRP A N 1
ATOM 679 C CA . TRP A 1 88 ? 7.235 -1.671 -0.395 1.00 97.38 88 TRP A CA 1
ATOM 680 C C . TRP A 1 88 ? 6.226 -2.294 -1.356 1.00 97.38 88 TRP A C 1
ATOM 682 O O . TRP A 1 88 ? 5.693 -3.349 -1.043 1.00 97.38 88 TRP A O 1
ATOM 692 N N . LEU A 1 89 ? 6.037 -1.718 -2.546 1.00 97.19 89 LEU A N 1
ATOM 693 C CA . LEU A 1 89 ? 5.161 -2.288 -3.570 1.00 97.19 89 LEU A CA 1
ATOM 694 C C . LEU A 1 89 ? 5.638 -3.670 -4.020 1.00 97.19 89 LEU A C 1
ATOM 696 O O . LEU A 1 89 ? 4.824 -4.586 -4.071 1.00 97.19 89 LEU A O 1
ATOM 700 N N . THR A 1 90 ? 6.941 -3.858 -4.267 1.00 97.00 90 THR A N 1
ATOM 701 C CA . THR A 1 90 ? 7.491 -5.194 -4.561 1.00 97.00 90 THR A CA 1
ATOM 702 C C . THR A 1 90 ? 7.132 -6.193 -3.457 1.00 97.00 90 THR A C 1
ATOM 704 O O . THR A 1 90 ? 6.621 -7.270 -3.742 1.00 97.00 90 THR A O 1
ATOM 707 N N . ARG A 1 91 ? 7.306 -5.812 -2.187 1.00 97.69 91 ARG A N 1
ATOM 708 C CA . ARG A 1 91 ? 6.964 -6.681 -1.052 1.00 97.69 91 ARG A CA 1
ATOM 709 C C . ARG A 1 91 ? 5.465 -6.941 -0.922 1.00 97.69 91 ARG A C 1
ATOM 711 O O . ARG A 1 91 ? 5.074 -8.019 -0.486 1.00 97.69 91 ARG A O 1
ATOM 718 N N . CYS A 1 92 ? 4.609 -5.985 -1.281 1.00 97.69 92 CYS A N 1
ATOM 719 C CA . CYS A 1 92 ? 3.162 -6.201 -1.308 1.00 97.69 92 CYS A CA 1
ATOM 720 C C . CYS A 1 92 ? 2.769 -7.290 -2.314 1.00 97.69 92 CYS A C 1
ATOM 722 O O . CYS A 1 92 ? 1.863 -8.064 -2.016 1.00 97.69 92 CYS A O 1
ATOM 724 N N . LEU A 1 93 ? 3.455 -7.368 -3.461 1.00 96.88 93 LEU A N 1
ATOM 725 C CA . LEU A 1 93 ? 3.264 -8.449 -4.433 1.00 96.88 93 LEU A CA 1
ATOM 726 C C . LEU A 1 93 ? 3.757 -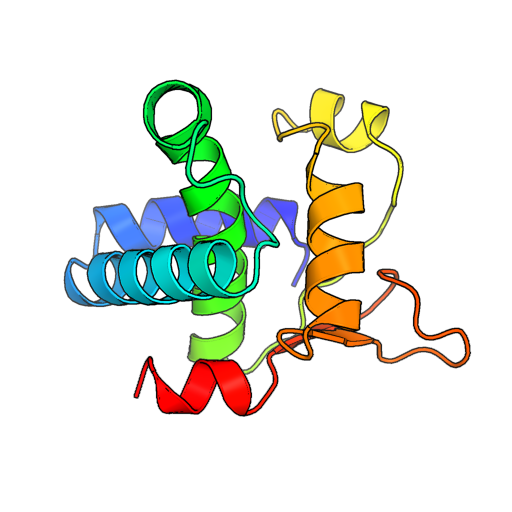9.785 -3.860 1.00 96.88 93 LEU A C 1
ATOM 728 O O . LEU A 1 93 ? 3.006 -10.752 -3.819 1.00 96.88 93 LEU A O 1
ATOM 732 N N . GLU A 1 94 ? 4.984 -9.819 -3.329 1.00 96.50 94 GLU A N 1
ATOM 733 C CA . GLU A 1 94 ? 5.591 -11.028 -2.737 1.00 96.50 94 GLU A CA 1
ATOM 734 C C . GLU A 1 94 ? 4.763 -11.621 -1.583 1.00 96.50 94 GLU A C 1
ATOM 736 O O . GLU A 1 94 ? 4.753 -12.829 -1.365 1.00 96.50 94 GLU A O 1
ATOM 741 N N . THR A 1 95 ? 4.060 -10.772 -0.832 1.00 96.25 95 THR A N 1
ATOM 742 C CA . THR A 1 95 ? 3.254 -11.172 0.334 1.00 96.25 95 THR A CA 1
ATOM 743 C C . THR A 1 95 ? 1.776 -11.410 0.013 1.00 96.25 95 THR A C 1
ATOM 745 O O . THR A 1 95 ? 1.010 -11.758 0.918 1.00 96.25 95 THR A O 1
ATOM 748 N N . GLY A 1 96 ? 1.370 -11.236 -1.251 1.00 95.69 96 GLY A N 1
ATOM 749 C CA . GLY A 1 96 ? -0.004 -11.433 -1.716 1.00 95.69 96 GLY A CA 1
ATOM 750 C C . GLY A 1 96 ? -0.993 -10.371 -1.231 1.00 95.69 96 GLY A C 1
ATOM 751 O O . GLY A 1 96 ? -2.193 -10.628 -1.202 1.00 95.69 96 GLY A O 1
ATOM 752 N N . ILE A 1 97 ? -0.517 -9.196 -0.814 1.00 97.19 97 ILE A N 1
ATOM 753 C CA . ILE A 1 97 ? -1.365 -8.048 -0.439 1.00 97.19 97 ILE A CA 1
ATOM 754 C C . ILE A 1 97 ? -1.885 -7.343 -1.693 1.00 97.19 97 ILE A C 1
ATOM 756 O O . ILE A 1 97 ? -3.036 -6.906 -1.741 1.00 97.19 97 ILE A O 1
ATOM 760 N N . LEU A 1 98 ? -1.021 -7.241 -2.702 1.00 97.38 98 LEU A N 1
ATOM 761 C CA . LEU A 1 98 ? -1.336 -6.699 -4.013 1.00 97.38 98 LEU A CA 1
ATOM 762 C C . LEU A 1 98 ? -1.046 -7.749 -5.081 1.00 97.38 98 LEU A C 1
ATOM 764 O O . LEU A 1 98 ? -0.157 -8.580 -4.921 1.00 97.38 98 LEU A O 1
ATOM 768 N N . GLU A 1 99 ? -1.765 -7.660 -6.188 1.00 96.94 9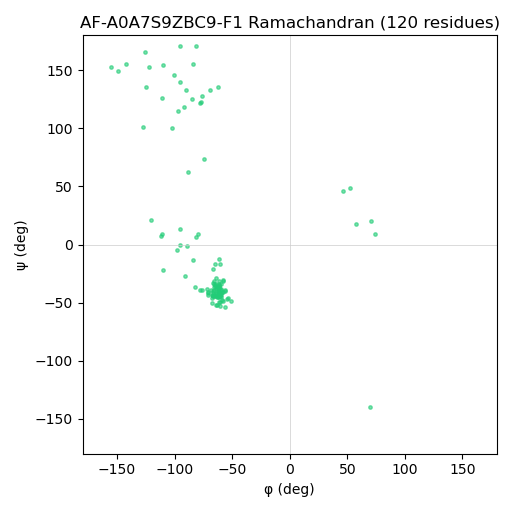9 GLU A N 1
ATOM 769 C CA . GLU A 1 99 ? -1.552 -8.477 -7.377 1.00 96.94 99 GLU A CA 1
ATOM 770 C C . GLU A 1 99 ? -1.356 -7.558 -8.582 1.00 96.94 99 GLU A C 1
ATOM 772 O O . GLU A 1 99 ? -2.063 -6.558 -8.727 1.00 96.94 99 GLU A O 1
ATOM 777 N N . ALA A 1 100 ? -0.369 -7.861 -9.422 1.00 96.31 100 ALA A N 1
ATOM 778 C CA . ALA A 1 100 ? -0.094 -7.077 -10.615 1.00 96.31 100 ALA A CA 1
ATOM 779 C C . ALA A 1 100 ? -0.878 -7.597 -11.819 1.00 96.31 100 ALA A C 1
ATOM 781 O O . ALA A 1 100 ? -0.841 -8.782 -12.127 1.00 96.31 100 ALA A O 1
ATOM 782 N N . ASP A 1 101 ? -1.511 -6.684 -12.547 1.00 93.94 101 ASP A N 1
ATOM 783 C CA . ASP A 1 101 ? -2.147 -6.962 -13.836 1.00 93.94 101 ASP A CA 1
ATOM 784 C C . ASP A 1 101 ? -1.116 -6.779 -14.966 1.00 93.94 101 ASP A C 1
ATOM 786 O O . ASP A 1 101 ? -1.174 -5.833 -15.756 1.00 93.94 101 ASP A O 1
ATOM 790 N N . ASN A 1 102 ? -0.058 -7.598 -14.939 1.00 92.38 102 ASN A N 1
ATOM 791 C CA . ASN A 1 102 ? 0.962 -7.660 -15.986 1.00 92.38 102 ASN A CA 1
ATOM 792 C C . ASN A 1 102 ? 1.669 -9.026 -16.022 1.00 92.38 102 ASN A C 1
ATOM 794 O O . ASN A 1 102 ? 1.847 -9.673 -14.992 1.00 92.38 102 ASN A O 1
ATOM 798 N N . ASP A 1 103 ? 2.175 -9.410 -17.197 1.00 90.25 103 ASP A N 1
ATOM 799 C CA . ASP A 1 103 ? 2.801 -10.725 -17.436 1.00 90.25 103 ASP A CA 1
ATOM 800 C C . ASP A 1 103 ? 4.096 -10.966 -16.643 1.00 90.25 103 ASP A C 1
ATOM 802 O O . ASP A 1 103 ? 4.586 -12.088 -16.544 1.00 90.25 103 ASP A O 1
ATOM 806 N N . LYS A 1 104 ? 4.699 -9.900 -16.107 1.00 89.75 104 LYS A N 1
ATOM 807 C CA . LYS A 1 104 ? 6.007 -9.948 -15.440 1.00 89.75 104 LYS A CA 1
ATOM 808 C C . LYS A 1 104 ? 5.897 -10.040 -13.919 1.00 89.75 104 LYS A C 1
ATOM 810 O O . LYS A 1 104 ? 6.931 -10.126 -13.262 1.00 89.75 104 LYS A O 1
ATOM 815 N N . ASN A 1 105 ? 4.684 -9.976 -13.368 1.00 89.38 105 ASN A N 1
ATOM 816 C CA . ASN A 1 105 ? 4.415 -9.887 -11.934 1.00 8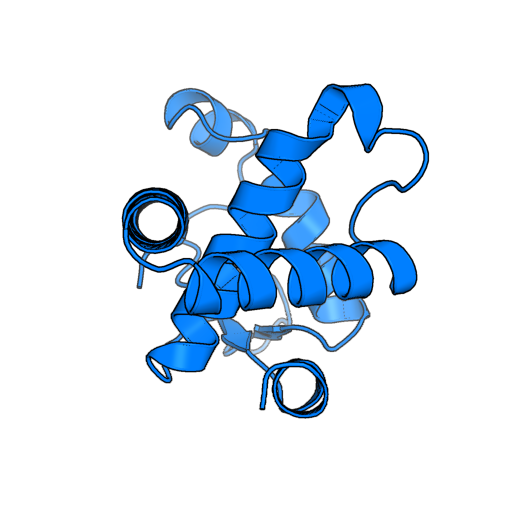9.38 105 ASN A CA 1
ATOM 817 C C . ASN A 1 105 ? 5.305 -8.848 -11.215 1.00 89.38 105 ASN A C 1
ATOM 819 O O . ASN A 1 105 ? 5.925 -9.112 -10.184 1.00 89.38 105 ASN A O 1
ATOM 823 N N . ILE A 1 106 ? 5.421 -7.655 -11.802 1.00 93.00 106 ILE A N 1
ATOM 824 C CA . ILE A 1 106 ? 6.195 -6.539 -11.237 1.00 93.00 106 ILE A CA 1
ATOM 825 C C . ILE A 1 106 ? 5.266 -5.422 -10.754 1.00 93.00 106 ILE A C 1
ATOM 827 O O . ILE A 1 106 ? 4.180 -5.258 -11.311 1.00 93.00 106 ILE A O 1
ATOM 831 N N . PRO A 1 107 ? 5.686 -4.587 -9.781 1.00 92.88 107 PRO A N 1
ATOM 832 C CA . PRO A 1 107 ? 4.876 -3.471 -9.297 1.00 92.88 107 PRO A CA 1
ATOM 833 C C . PRO A 1 107 ? 4.870 -2.317 -10.314 1.00 92.88 107 PRO A C 1
ATOM 835 O O . PRO A 1 107 ? 5.559 -1.309 -10.147 1.00 92.88 107 PRO A O 1
ATOM 838 N N . HIS A 1 108 ? 4.147 -2.499 -11.416 1.00 95.00 108 HIS A N 1
ATOM 839 C CA . HIS A 1 108 ? 4.004 -1.550 -12.515 1.00 95.00 108 HIS A CA 1
ATOM 840 C C . HIS A 1 108 ? 2.627 -1.688 -13.169 1.00 95.00 108 HIS A C 1
ATOM 842 O O . HIS A 1 108 ? 2.070 -2.783 -13.219 1.00 95.00 108 HIS A O 1
ATOM 848 N N . GLY A 1 109 ? 2.092 -0.592 -13.707 1.00 95.44 109 GLY A N 1
ATOM 849 C CA . GLY A 1 109 ? 0.746 -0.599 -14.269 1.00 95.44 109 GLY A CA 1
ATOM 850 C C . GLY A 1 109 ? -0.301 -0.731 -13.166 1.00 95.44 109 GLY A C 1
ATOM 851 O O . GLY A 1 109 ? -0.165 -0.102 -12.118 1.00 95.44 109 GLY A O 1
ATOM 852 N N . LYS A 1 110 ? -1.352 -1.514 -13.405 1.00 96.38 110 LYS A N 1
ATOM 853 C CA . LYS A 1 110 ? -2.472 -1.658 -12.471 1.00 96.38 110 LYS A CA 1
ATOM 854 C C . LYS A 1 110 ? -2.162 -2.718 -11.416 1.00 96.38 110 LYS A C 1
ATOM 856 O O . LYS A 1 110 ? -1.877 -3.863 -11.753 1.00 96.38 110 LYS A O 1
ATOM 861 N N . LEU A 1 111 ? -2.262 -2.342 -10.145 1.00 97.06 111 LEU A N 1
ATOM 862 C CA . LEU A 1 111 ? -2.160 -3.255 -9.010 1.00 97.06 111 LEU A CA 1
ATOM 863 C C . LEU A 1 111 ? -3.520 -3.390 -8.331 1.00 97.06 111 LEU A C 1
ATOM 865 O O . LEU A 1 111 ? -4.129 -2.391 -7.948 1.00 97.06 111 LEU A O 1
ATOM 869 N N . ARG A 1 112 ? -4.005 -4.616 -8.168 1.00 96.62 112 ARG A N 1
ATOM 870 C CA . ARG A 1 112 ? -5.272 -4.917 -7.500 1.00 96.62 112 ARG A CA 1
ATOM 871 C C . ARG A 1 112 ? -5.026 -5.253 -6.033 1.00 96.62 112 ARG A C 1
ATOM 873 O O . ARG A 1 112 ? -4.073 -5.958 -5.710 1.00 96.62 112 ARG A O 1
ATOM 880 N N . VAL A 1 113 ? -5.900 -4.773 -5.152 1.00 96.62 113 VAL A N 1
ATOM 881 C CA . VAL A 1 113 ? -5.919 -5.207 -3.750 1.00 96.62 113 VAL A CA 1
ATOM 882 C C . VAL A 1 113 ? -6.549 -6.593 -3.665 1.00 96.62 113 VAL A C 1
ATOM 884 O O . VAL A 1 113 ? -7.639 -6.812 -4.191 1.00 96.62 113 VAL A O 1
ATOM 887 N N . THR A 1 114 ? -5.866 -7.541 -3.028 1.00 96.00 114 THR A N 1
ATOM 888 C CA . THR A 1 114 ? -6.332 -8.932 -2.976 1.00 96.00 114 THR A CA 1
ATOM 889 C C . THR A 1 114 ? -7.392 -9.147 -1.891 1.00 96.00 114 THR A C 1
ATOM 891 O O . THR A 1 114 ? -7.624 -8.315 -1.005 1.00 96.00 114 THR A O 1
ATOM 894 N N .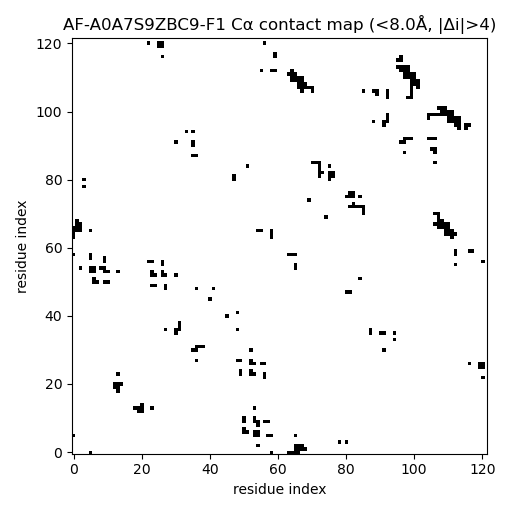 SER A 1 115 ? -8.014 -10.330 -1.903 1.00 93.06 115 SER A N 1
ATOM 895 C CA . SER A 1 115 ? -8.952 -10.755 -0.858 1.00 93.06 115 SER A CA 1
ATOM 896 C C . SER A 1 115 ? -8.315 -10.835 0.536 1.00 93.06 115 SER A C 1
ATOM 898 O O . SER A 1 115 ? -9.034 -10.827 1.534 1.00 93.06 115 SER A O 1
ATOM 900 N N . LEU A 1 116 ? -6.979 -10.860 0.631 1.00 93.44 116 LEU A N 1
ATOM 901 C CA . LEU A 1 116 ? -6.261 -10.874 1.902 1.00 93.44 116 LEU A CA 1
ATOM 902 C C . LEU A 1 116 ? -6.589 -9.633 2.734 1.00 93.44 116 LEU A C 1
ATOM 904 O O . LEU A 1 116 ? -6.898 -9.776 3.910 1.00 93.44 116 LEU A O 1
ATOM 908 N N . VAL A 1 117 ? -6.591 -8.442 2.127 1.00 92.75 117 VAL A N 1
ATOM 909 C CA . VAL A 1 117 ? -6.953 -7.192 2.821 1.00 92.75 117 VAL A CA 1
ATOM 910 C C . VAL A 1 117 ? -8.426 -7.203 3.231 1.00 92.75 117 VAL A C 1
ATOM 912 O O . VAL A 1 117 ? -8.758 -6.825 4.352 1.00 92.75 117 VAL A O 1
ATOM 915 N N . SER A 1 118 ? -9.300 -7.733 2.369 1.00 90.25 118 SER A N 1
ATOM 916 C CA . SER A 1 118 ? -10.745 -7.818 2.635 1.00 90.25 118 SER A CA 1
ATOM 917 C C . SER A 1 118 ? -11.075 -8.603 3.907 1.00 90.25 118 SER A C 1
ATOM 919 O O . SER A 1 118 ? -12.049 -8.288 4.576 1.00 90.25 118 SER A O 1
ATOM 921 N N . ARG A 1 119 ? -10.252 -9.594 4.280 1.00 92.00 119 ARG A N 1
ATOM 922 C CA . ARG A 1 119 ? -10.452 -10.393 5.504 1.00 92.00 119 ARG A CA 1
ATOM 923 C C . ARG A 1 119 ? -10.282 -9.603 6.802 1.00 92.00 119 ARG A C 1
ATOM 925 O O . ARG A 1 119 ? -10.759 -10.064 7.830 1.00 92.00 119 ARG A O 1
ATOM 932 N N . PHE A 1 120 ? -9.582 -8.471 6.766 1.00 90.88 120 PHE A N 1
ATOM 933 C CA . PHE A 1 120 ? -9.265 -7.688 7.964 1.00 90.88 120 PHE A CA 1
ATOM 934 C C . PHE A 1 120 ? -10.023 -6.359 8.039 1.00 90.88 120 PHE A C 1
ATOM 936 O O . PHE A 1 120 ? -10.144 -5.804 9.121 1.00 90.88 120 PHE A O 1
ATOM 943 N N . VAL A 1 121 ? -10.506 -5.842 6.907 1.00 86.62 121 VAL A N 1
ATOM 944 C CA . VAL A 1 121 ? -11.045 -4.472 6.773 1.00 86.62 121 VAL A CA 1
ATOM 945 C C . VAL A 1 121 ? -12.573 -4.469 6.537 1.00 86.62 121 VAL A C 1
ATOM 947 O O . VAL A 1 121 ? -13.143 -3.428 6.201 1.00 86.62 121 VAL A O 1
ATOM 950 N N . ALA A 1 122 ? -13.216 -5.638 6.671 1.00 63.44 122 ALA A N 1
ATOM 951 C CA . ALA A 1 122 ? -14.649 -5.857 6.446 1.00 63.44 122 ALA A CA 1
ATOM 952 C C . ALA A 1 122 ? -15.533 -4.944 7.309 1.00 63.44 122 ALA A C 1
ATOM 954 O O . ALA A 1 122 ? -15.282 -4.868 8.531 1.00 63.44 122 ALA A O 1
#

Foldseek 3Di:
DELLVLLVVLVVCVVVDVLSVVLLVLLLVVLCVLVLDPPVCCVVCVSLSSSNSSSLSSCVVVVHWHAAADLQLVVCVVSVHGSCVSVSLQSCLVSVQWFDPDPVRHSHGTIGGDCVSVVRSD

Solvent-accessible surface area (backbone atoms only — not comparable to full-atom values): 6441 Å² total; per-residue (Å²): 79,49,47,71,60,32,24,54,54,24,52,58,44,31,77,74,30,66,77,50,36,51,40,20,50,52,41,33,52,50,36,32,77,68,61,45,40,61,68,89,46,37,85,84,41,41,68,65,46,40,36,58,18,19,25,51,44,46,26,52,77,69,73,42,36,41,31,34,89,70,66,52,38,67,58,33,42,74,72,75,43,63,55,56,49,52,61,36,44,45,39,29,44,78,68,52,45,29,44,46,72,48,99,78,68,47,74,42,46,41,27,37,65,34,72,63,54,53,76,73,65,112

Sequence (122 aa):
MNIVAAIQQAQDRAALKPAFAEKVEIVTCLLRAKQVLSYRRSIQNGHRHHELAGAIALAHELNTTLDIRHRSAALYHADGQSTMIPKWLTRCLETGILEADNDKNIPHGKLRVTSLVSRFVA